Protein AF-A0A7D5UKM8-F1 (afdb_monomer_lite)

Sequence (183 aa):
MNTYLIKTPAVTFTVTACDSDFACWEANEEAQLIRLYNPGQKAELILCIDDERQQSLGEIDLAGYTIPATWAAIRLLKSDLFAEAKQMARTDWDLPVIRSRGAVLVVTDGSGAPLITSGDCYALPISLTDFRNTTASIKARYPDAHQIFICLGCDSAASVTAMNDGDYQPWTGEAEALIYQYN

Structure (mmCIF, N/CA/C/O backbone):
data_AF-A0A7D5UKM8-F1
#
_entry.id   AF-A0A7D5UKM8-F1
#
loop_
_atom_site.group_PDB
_atom_site.id
_atom_site.type_symbol
_atom_site.label_atom_id
_atom_site.label_alt_id
_atom_site.label_comp_id
_atom_site.label_asym_id
_atom_site.label_entity_id
_atom_site.label_seq_id
_atom_site.pdbx_PDB_ins_code
_atom_site.Cartn_x
_atom_site.Cartn_y
_atom_site.Cartn_z
_atom_site.occupancy
_atom_site.B_iso_or_equiv
_atom_site.auth_seq_id
_atom_site.auth_comp_id
_atom_site.auth_asym_id
_atom_site.auth_atom_id
_atom_site.pdbx_PDB_model_num
ATOM 1 N N . MET A 1 1 ? -0.680 6.684 33.414 1.00 75.44 1 MET A N 1
ATOM 2 C CA . MET A 1 1 ? -0.444 5.783 32.272 1.00 75.44 1 MET A CA 1
ATOM 3 C C . MET A 1 1 ? -0.885 4.408 32.714 1.00 75.44 1 MET A C 1
ATOM 5 O O . MET A 1 1 ? -0.516 4.006 33.810 1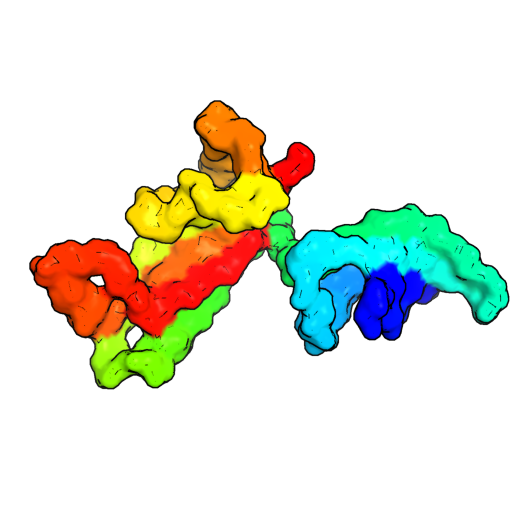.00 75.44 1 MET A O 1
ATOM 9 N N . ASN A 1 2 ? -1.727 3.771 31.914 1.00 86.44 2 ASN A N 1
ATOM 10 C CA . ASN A 1 2 ? -2.294 2.457 32.170 1.00 86.44 2 ASN A CA 1
ATOM 11 C C . ASN A 1 2 ? -1.486 1.408 31.406 1.00 86.44 2 ASN A C 1
ATOM 13 O O . ASN A 1 2 ? -0.957 1.699 30.330 1.00 86.44 2 ASN A O 1
ATOM 17 N N . THR A 1 3 ? -1.427 0.196 31.945 1.00 91.69 3 THR A N 1
ATOM 18 C CA . THR A 1 3 ? -0.807 -0.945 31.271 1.00 91.69 3 THR A CA 1
ATOM 19 C C . THR A 1 3 ? -1.890 -1.761 30.587 1.00 91.69 3 THR A C 1
ATOM 21 O O . THR A 1 3 ? -2.888 -2.127 31.211 1.00 91.69 3 THR A O 1
ATOM 24 N N . TYR A 1 4 ? -1.677 -2.063 29.314 1.00 87.31 4 TYR A N 1
ATOM 25 C CA . TYR A 1 4 ? -2.558 -2.898 28.515 1.00 87.31 4 TYR A CA 1
ATOM 26 C C . TYR A 1 4 ? -1.813 -4.158 28.099 1.00 87.31 4 TYR A C 1
ATOM 28 O O . TYR A 1 4 ? -0.664 -4.102 27.661 1.00 87.31 4 TYR A O 1
ATOM 36 N N . LEU A 1 5 ? -2.470 -5.299 28.246 1.00 90.19 5 LEU A N 1
ATOM 37 C CA . LEU A 1 5 ? -2.013 -6.588 27.763 1.00 90.19 5 LEU A CA 1
ATOM 38 C C . LEU A 1 5 ? -2.641 -6.835 26.391 1.00 90.19 5 LEU A C 1
ATOM 40 O O . LEU A 1 5 ? -3.864 -6.804 26.246 1.00 90.19 5 LEU A O 1
ATOM 44 N N . ILE A 1 6 ? -1.793 -7.080 25.399 1.00 86.75 6 ILE A N 1
ATOM 45 C CA . ILE A 1 6 ? -2.181 -7.416 24.033 1.00 86.75 6 ILE A CA 1
ATOM 46 C C . ILE A 1 6 ? -1.986 -8.909 23.862 1.00 86.75 6 ILE A C 1
ATOM 48 O O . ILE A 1 6 ? -0.861 -9.422 23.915 1.00 86.75 6 ILE A O 1
ATOM 52 N N . LYS A 1 7 ? -3.094 -9.624 23.688 1.00 85.19 7 LYS A N 1
ATOM 53 C CA . LYS A 1 7 ? -3.076 -11.077 23.576 1.00 85.19 7 LYS A CA 1
ATOM 54 C C . LYS A 1 7 ? -3.436 -11.501 22.167 1.00 85.19 7 LYS A C 1
ATOM 56 O O . LYS A 1 7 ? -4.529 -11.236 21.682 1.00 85.19 7 LYS A O 1
ATOM 61 N N . THR A 1 8 ? -2.524 -12.223 21.536 1.00 76.12 8 THR A N 1
ATOM 62 C CA . THR A 1 8 ? -2.750 -12.868 20.245 1.00 76.12 8 THR A CA 1
ATOM 63 C C . THR A 1 8 ? -2.668 -14.393 20.398 1.00 76.12 8 THR A C 1
ATOM 65 O O . THR A 1 8 ? -2.169 -14.872 21.421 1.00 76.12 8 THR A O 1
ATOM 68 N N . PRO A 1 9 ? -3.093 -15.191 19.399 1.00 73.56 9 PRO A N 1
ATOM 69 C CA . PRO A 1 9 ? -2.899 -16.643 19.428 1.00 73.56 9 PRO A CA 1
ATOM 70 C C . PRO A 1 9 ? -1.437 -17.100 19.564 1.00 73.56 9 PRO A C 1
ATOM 72 O O . PRO A 1 9 ? -1.189 -18.175 20.104 1.00 73.56 9 PRO A O 1
ATOM 75 N N . ALA A 1 10 ? -0.477 -16.312 19.068 1.00 69.31 10 ALA A N 1
ATOM 76 C CA . ALA A 1 10 ? 0.933 -16.699 19.003 1.00 69.31 10 ALA A CA 1
ATOM 77 C C . ALA A 1 10 ? 1.777 -16.120 20.147 1.00 69.31 10 ALA A C 1
ATOM 79 O O . ALA A 1 10 ? 2.691 -16.780 20.635 1.00 69.31 10 ALA A O 1
ATOM 80 N N . VAL A 1 11 ? 1.490 -14.887 20.567 1.00 79.25 11 VAL A N 1
ATOM 81 C CA . VAL A 1 11 ? 2.287 -14.142 21.551 1.00 79.25 11 VAL A CA 1
ATOM 82 C C . VAL A 1 11 ? 1.396 -13.230 22.384 1.00 79.25 11 VAL A C 1
ATOM 84 O O . VAL A 1 11 ? 0.346 -12.761 21.941 1.00 79.25 11 VAL A O 1
ATOM 87 N N . THR A 1 12 ? 1.841 -12.978 23.609 1.00 85.88 12 THR A N 1
ATOM 88 C CA . THR A 1 12 ? 1.286 -11.970 24.509 1.00 85.88 12 THR A CA 1
ATOM 89 C C . THR A 1 12 ? 2.371 -10.949 24.834 1.00 85.88 12 THR A C 1
ATOM 91 O O . THR A 1 12 ? 3.490 -11.342 25.162 1.00 85.88 12 THR A O 1
ATOM 94 N N . PHE A 1 13 ? 2.048 -9.661 24.754 1.00 86.81 13 PHE A N 1
ATOM 95 C CA . PHE A 1 13 ? 2.955 -8.567 25.113 1.00 86.81 13 PHE A CA 1
ATOM 96 C C . PHE A 1 13 ? 2.185 -7.424 25.787 1.00 86.81 13 PHE A C 1
ATOM 98 O O . PHE A 1 13 ? 0.956 -7.434 25.823 1.00 86.81 13 PHE A O 1
ATOM 105 N N . THR A 1 14 ? 2.897 -6.462 26.371 1.00 90.56 14 THR A N 1
ATOM 106 C CA . THR A 1 14 ? 2.293 -5.346 27.115 1.00 90.56 14 THR A CA 1
ATOM 107 C C . THR A 1 14 ? 2.696 -4.007 26.531 1.00 90.56 14 THR A C 1
ATOM 109 O O . THR A 1 14 ? 3.867 -3.814 26.217 1.00 90.56 14 THR A O 1
ATOM 112 N N . VAL A 1 15 ? 1.760 -3.063 26.498 1.00 86.50 15 VAL A N 1
ATOM 113 C CA . VAL A 1 15 ? 2.002 -1.665 26.119 1.00 86.50 15 VAL A CA 1
ATOM 114 C C . VAL A 1 15 ? 1.516 -0.724 27.216 1.00 86.50 15 VAL A C 1
ATOM 116 O O . VAL A 1 15 ? 0.607 -1.054 27.980 1.00 86.50 15 VAL A O 1
ATOM 119 N N . THR A 1 16 ? 2.132 0.451 27.324 1.00 88.81 16 THR A N 1
ATOM 120 C CA . THR A 1 16 ? 1.765 1.459 28.328 1.00 88.81 16 THR A CA 1
ATOM 121 C C . THR A 1 16 ? 1.209 2.697 27.632 1.00 88.81 16 THR A C 1
ATOM 123 O O . THR A 1 16 ? 1.912 3.317 26.846 1.00 88.81 16 THR A O 1
ATOM 126 N N . ALA A 1 17 ? -0.028 3.090 27.941 1.00 78.31 17 ALA A N 1
ATOM 127 C CA . ALA A 1 17 ? -0.737 4.158 27.229 1.00 78.31 17 ALA A CA 1
ATOM 128 C C . ALA A 1 17 ? -1.645 4.988 28.153 1.00 78.31 17 ALA A C 1
ATOM 130 O O . ALA A 1 17 ? -1.966 4.587 29.274 1.00 78.31 17 ALA A O 1
ATOM 131 N N . CYS A 1 18 ? -2.049 6.187 27.726 1.00 76.56 18 CYS A N 1
ATOM 132 C CA . CYS A 1 18 ? -2.959 7.039 28.504 1.00 76.56 18 CYS A CA 1
ATOM 133 C C . CYS A 1 18 ? -4.420 6.570 28.464 1.00 76.56 18 CYS A C 1
ATOM 135 O O . CYS A 1 18 ? -5.133 6.742 29.451 1.00 76.56 18 CYS A O 1
ATOM 137 N N . ASP A 1 19 ? -4.832 5.936 27.371 1.00 71.44 19 ASP A N 1
ATOM 138 C CA . ASP A 1 19 ? -6.179 5.425 27.116 1.00 71.44 19 ASP A CA 1
ATOM 139 C C . ASP A 1 19 ? -6.113 4.225 26.153 1.00 71.44 19 ASP A C 1
ATOM 141 O O . ASP A 1 19 ? -5.025 3.804 25.750 1.00 71.44 19 ASP A O 1
ATOM 145 N N . SER A 1 20 ? -7.269 3.629 25.853 1.00 64.56 20 SER A N 1
ATOM 146 C CA . SER A 1 20 ? -7.374 2.443 25.000 1.00 64.56 20 SER A CA 1
ATOM 147 C C . SER A 1 20 ? -7.028 2.720 23.540 1.00 64.56 20 SER A C 1
ATOM 149 O O . SER A 1 20 ? -6.470 1.846 22.886 1.00 64.56 20 SER A O 1
ATOM 151 N N . ASP A 1 21 ? -7.312 3.920 23.034 1.00 64.44 21 ASP A N 1
ATOM 152 C CA . ASP A 1 21 ? -7.058 4.267 21.632 1.00 64.44 21 ASP A CA 1
ATOM 153 C C . ASP A 1 21 ? -5.551 4.385 21.389 1.00 64.44 21 ASP A C 1
ATOM 155 O O . ASP A 1 21 ? -5.014 3.833 20.426 1.00 64.44 21 ASP A O 1
ATOM 159 N N . PHE A 1 22 ? -4.845 5.026 22.321 1.00 65.69 22 PHE A N 1
ATOM 160 C CA . PHE A 1 22 ? -3.388 5.086 22.313 1.00 65.69 22 PHE A CA 1
ATOM 161 C C . PHE A 1 22 ? -2.756 3.711 22.557 1.00 65.69 22 PHE A C 1
ATOM 163 O O . PHE A 1 22 ? -1.724 3.401 21.971 1.00 65.69 22 PHE A O 1
ATOM 170 N N . ALA A 1 23 ? -3.388 2.851 23.362 1.00 67.94 23 ALA A N 1
ATOM 171 C CA . ALA A 1 23 ? -2.925 1.479 23.560 1.00 67.94 23 ALA A CA 1
ATOM 172 C C . ALA A 1 23 ? -2.981 0.656 22.267 1.00 67.94 23 ALA A C 1
ATOM 174 O O . ALA A 1 23 ? -2.041 -0.077 21.980 1.00 67.94 23 ALA A O 1
ATOM 175 N N . CYS A 1 24 ? -4.041 0.799 21.465 1.00 68.06 24 CYS A N 1
ATOM 176 C CA . CYS A 1 24 ? -4.133 0.168 20.146 1.00 68.06 24 CYS A CA 1
ATOM 177 C C . CYS A 1 24 ? -3.021 0.644 19.207 1.00 68.06 24 CYS A C 1
ATOM 179 O O . CYS A 1 24 ? -2.470 -0.149 18.446 1.00 68.06 24 CYS A O 1
ATOM 181 N N . TRP A 1 25 ? -2.691 1.937 19.255 1.00 68.62 25 TRP A N 1
ATOM 182 C CA . TRP A 1 25 ? -1.617 2.504 18.446 1.00 68.62 25 TRP A CA 1
ATOM 183 C C . TRP A 1 25 ? -0.244 1.930 18.831 1.00 68.62 25 TRP A C 1
ATOM 185 O O . TRP A 1 25 ? 0.436 1.371 17.975 1.00 68.62 25 TRP A O 1
ATOM 195 N N . GLU A 1 26 ? 0.112 1.962 20.119 1.00 73.06 26 GLU A N 1
ATOM 196 C CA . GLU A 1 26 ? 1.360 1.370 20.637 1.00 73.06 26 GLU A CA 1
ATOM 197 C C . GLU A 1 26 ? 1.427 -0.143 20.371 1.00 73.06 26 GLU A C 1
ATOM 199 O O . GLU A 1 26 ? 2.481 -0.684 20.045 1.00 73.06 26 GLU A O 1
ATOM 204 N N . ALA A 1 27 ? 0.291 -0.842 20.471 1.00 75.88 27 ALA A N 1
ATOM 205 C CA . ALA A 1 27 ? 0.208 -2.272 20.189 1.00 75.88 27 ALA A CA 1
ATOM 206 C C . ALA A 1 27 ? 0.534 -2.603 18.731 1.00 75.88 27 ALA A C 1
ATOM 208 O O . ALA A 1 27 ? 1.174 -3.620 18.469 1.00 75.88 27 ALA A O 1
ATOM 209 N N . ASN A 1 28 ? 0.114 -1.749 17.797 1.00 67.31 28 ASN A N 1
ATOM 210 C CA . ASN A 1 28 ? 0.442 -1.899 16.385 1.00 67.31 28 ASN A CA 1
ATOM 211 C C . ASN A 1 28 ? 1.935 -1.669 16.127 1.00 67.31 28 ASN A C 1
ATOM 213 O O . ASN A 1 28 ? 2.551 -2.493 15.456 1.00 67.31 28 ASN A O 1
ATOM 217 N N . GLU A 1 29 ? 2.529 -0.613 16.687 1.00 67.62 29 GLU A N 1
ATOM 218 C CA . GLU A 1 29 ? 3.969 -0.333 16.552 1.00 67.62 29 GLU A CA 1
ATOM 219 C C . GLU A 1 29 ? 4.827 -1.469 17.148 1.00 67.62 29 GLU A C 1
ATOM 221 O O . GLU A 1 29 ? 5.752 -1.967 16.505 1.00 67.62 29 GLU A O 1
ATOM 226 N N . GLU A 1 30 ? 4.486 -1.965 18.341 1.00 71.94 30 GLU A N 1
ATOM 227 C CA . GLU A 1 30 ? 5.223 -3.063 18.981 1.00 71.94 30 GLU A CA 1
ATOM 228 C C . GLU A 1 30 ? 5.052 -4.385 18.213 1.00 71.94 30 GLU A C 1
ATOM 230 O O . GLU A 1 30 ? 6.034 -5.096 17.988 1.00 71.94 30 GLU A O 1
ATOM 235 N N . ALA A 1 31 ? 3.837 -4.698 17.734 1.00 67.69 31 ALA A N 1
ATOM 236 C CA . ALA A 1 31 ? 3.574 -5.871 16.892 1.00 67.69 31 ALA A CA 1
ATOM 237 C C . ALA A 1 31 ? 4.410 -5.856 15.602 1.00 67.69 31 ALA A C 1
ATOM 239 O O . ALA A 1 31 ? 4.860 -6.919 15.149 1.00 67.69 31 ALA A O 1
ATOM 240 N N . GLN A 1 32 ? 4.674 -4.663 15.051 1.00 61.84 32 GLN A N 1
ATOM 241 C CA . GLN A 1 32 ? 5.546 -4.507 13.893 1.00 61.84 32 GLN A CA 1
ATOM 242 C C . GLN A 1 32 ? 7.001 -4.878 14.203 1.00 61.84 32 GLN A C 1
ATOM 244 O O . GLN A 1 32 ? 7.647 -5.577 13.411 1.00 61.84 32 GLN A O 1
ATOM 249 N N . LEU A 1 33 ? 7.511 -4.454 15.363 1.00 61.47 33 LEU A N 1
ATOM 250 C CA . LEU A 1 33 ? 8.887 -4.708 15.804 1.00 61.47 33 LEU A CA 1
ATOM 251 C C . LEU A 1 33 ? 9.151 -6.196 16.080 1.00 61.47 33 LEU A C 1
ATOM 253 O O . LEU A 1 33 ? 10.221 -6.708 15.743 1.00 61.47 33 LEU A O 1
ATOM 257 N N . ILE A 1 34 ? 8.168 -6.912 16.633 1.00 61.31 34 ILE A N 1
ATOM 258 C CA . ILE A 1 34 ? 8.286 -8.339 16.994 1.00 61.31 34 ILE A CA 1
ATOM 259 C C . ILE A 1 34 ? 7.865 -9.311 15.877 1.00 61.31 34 ILE A C 1
ATOM 261 O O . ILE A 1 34 ? 7.845 -10.523 16.091 1.00 61.31 34 ILE A O 1
ATOM 265 N N . ARG A 1 35 ? 7.590 -8.801 14.665 1.00 55.47 35 ARG A N 1
ATOM 266 C CA . ARG A 1 35 ? 7.239 -9.574 13.454 1.00 55.47 35 ARG A CA 1
ATOM 267 C C . ARG A 1 35 ? 6.062 -10.544 13.623 1.00 55.47 35 ARG A C 1
ATOM 269 O O . ARG A 1 35 ? 6.039 -11.605 12.997 1.00 55.47 35 ARG A O 1
ATOM 276 N N . LEU A 1 36 ? 5.067 -10.195 14.434 1.00 53.34 36 LEU A N 1
ATOM 277 C CA . LEU A 1 36 ? 3.846 -10.994 14.592 1.00 53.34 36 LEU A CA 1
ATOM 278 C C . LEU A 1 36 ? 2.824 -10.652 13.509 1.00 53.34 36 LEU A C 1
ATOM 280 O O . LEU A 1 36 ? 1.752 -10.131 13.797 1.00 53.34 36 LEU A O 1
ATOM 284 N N . TYR A 1 37 ? 3.163 -10.934 12.254 1.00 54.34 37 TYR A N 1
ATOM 285 C CA . TYR A 1 37 ? 2.291 -10.623 11.127 1.00 54.34 37 TYR A CA 1
ATOM 286 C C . TYR A 1 37 ? 1.577 -11.873 10.621 1.00 54.34 37 TYR A C 1
ATOM 288 O O . TYR A 1 37 ? 2.180 -12.713 9.957 1.00 54.34 37 TYR A O 1
ATOM 296 N N . ASN A 1 38 ? 0.272 -11.948 10.875 1.00 52.09 38 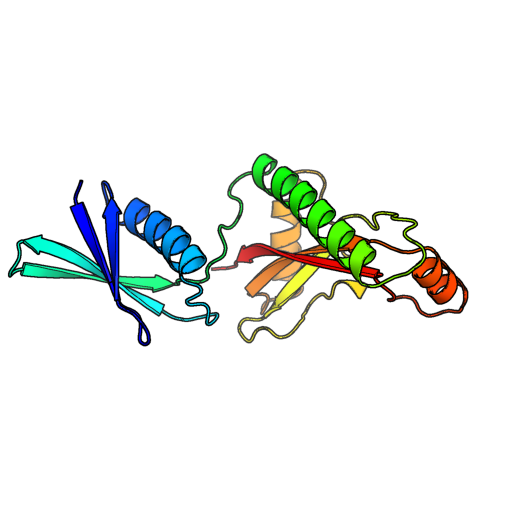ASN A N 1
ATOM 297 C CA . ASN A 1 38 ? -0.669 -12.597 9.969 1.00 52.09 38 ASN A CA 1
ATOM 298 C C . ASN A 1 38 ? -1.791 -11.589 9.675 1.00 52.09 38 ASN A C 1
ATOM 300 O O . ASN A 1 38 ? -2.476 -11.173 10.611 1.00 52.09 38 ASN A O 1
ATOM 304 N N . PRO A 1 39 ? -1.991 -11.175 8.412 1.00 48.09 39 PRO A N 1
ATOM 305 C CA . PRO A 1 39 ? -3.107 -10.311 8.035 1.00 48.09 39 PRO A CA 1
ATOM 306 C C . PRO A 1 39 ? -4.447 -10.863 8.552 1.00 48.09 39 PRO A C 1
ATOM 308 O O . PRO A 1 39 ? -4.736 -12.049 8.382 1.00 48.09 39 PRO A O 1
ATOM 311 N N . GLY A 1 40 ? -5.248 -10.019 9.214 1.00 51.06 40 GLY A N 1
ATOM 312 C CA . GLY A 1 40 ? -6.529 -10.401 9.827 1.00 51.06 40 GLY A CA 1
ATOM 313 C C . GLY A 1 40 ? -6.425 -11.054 11.214 1.00 51.06 40 GLY A C 1
ATOM 314 O O . GLY A 1 40 ? -7.430 -11.539 11.746 1.00 51.06 40 GLY A O 1
ATOM 315 N N . GLN A 1 41 ? -5.233 -11.093 11.819 1.00 63.19 41 GLN A N 1
ATOM 316 C CA . GLN A 1 41 ? -5.051 -11.585 13.181 1.00 63.19 41 GLN A CA 1
ATOM 317 C C . GLN A 1 41 ? -5.604 -10.580 14.194 1.00 63.19 41 GLN A C 1
ATOM 319 O O . GLN A 1 41 ? -5.020 -9.533 14.471 1.00 63.19 41 GLN A O 1
ATOM 324 N N . LYS A 1 42 ? -6.726 -10.956 14.803 1.00 69.25 42 LYS A N 1
ATOM 325 C CA . LYS A 1 42 ? -7.300 -10.221 15.923 1.00 69.25 42 LYS A CA 1
ATOM 326 C C . LYS A 1 42 ? -6.477 -10.431 17.190 1.00 69.25 42 LYS A C 1
ATOM 328 O O . LYS A 1 42 ? -6.057 -11.553 17.494 1.00 69.25 42 LYS A O 1
ATOM 333 N N . ALA A 1 43 ? -6.294 -9.359 17.944 1.00 73.44 43 ALA A N 1
ATOM 334 C CA . ALA A 1 43 ? -5.772 -9.388 19.297 1.00 73.44 43 ALA A CA 1
ATOM 335 C C . ALA A 1 43 ? -6.843 -8.956 20.290 1.00 73.44 43 ALA A C 1
ATOM 337 O O . ALA A 1 43 ? -7.689 -8.125 19.988 1.00 73.44 43 ALA A O 1
ATOM 338 N N . GLU A 1 44 ? -6.793 -9.507 21.491 1.00 84.00 44 GLU A N 1
ATOM 339 C CA . GLU A 1 44 ? -7.606 -9.034 22.601 1.00 84.00 44 GLU A CA 1
ATOM 340 C C . GLU A 1 44 ? -6.850 -7.918 23.330 1.00 84.00 44 GLU A C 1
ATOM 342 O O . GLU A 1 44 ? -5.697 -8.105 23.734 1.00 84.00 44 GLU A O 1
ATOM 347 N N . LEU A 1 45 ? -7.501 -6.763 23.489 1.00 82.00 45 LEU A N 1
ATOM 348 C CA . LEU A 1 45 ? -7.012 -5.649 24.294 1.00 82.00 45 LEU A CA 1
ATOM 349 C C . LEU A 1 45 ? -7.546 -5.792 25.718 1.00 82.00 45 LEU A C 1
ATOM 351 O O . LEU A 1 45 ? -8.755 -5.745 25.949 1.00 82.00 45 LEU A O 1
ATOM 355 N N . ILE A 1 46 ? -6.644 -5.926 26.685 1.00 87.25 46 ILE A N 1
ATOM 356 C CA . ILE A 1 46 ? -6.994 -6.125 28.092 1.00 87.25 46 ILE A CA 1
ATOM 357 C C . ILE A 1 46 ? -6.345 -5.019 28.923 1.00 87.25 46 ILE A C 1
ATOM 359 O O . ILE A 1 46 ? -5.133 -4.839 28.888 1.00 87.25 46 ILE A O 1
ATOM 363 N N . LEU A 1 47 ? -7.134 -4.281 29.700 1.00 85.62 47 LEU A N 1
ATOM 364 C CA . LEU A 1 47 ? -6.630 -3.320 30.680 1.00 85.62 47 LEU A CA 1
ATOM 365 C C . LEU A 1 47 ? -6.213 -4.048 31.963 1.00 85.62 47 LEU A C 1
ATOM 367 O O . LEU A 1 47 ? -7.033 -4.729 32.585 1.00 85.62 47 LEU A O 1
ATOM 371 N N . CYS A 1 48 ? -4.966 -3.858 32.391 1.00 87.31 48 CYS A N 1
ATOM 372 C CA . CYS A 1 48 ? -4.481 -4.324 33.688 1.00 87.31 48 CYS A CA 1
ATOM 373 C C . CYS A 1 48 ? -4.765 -3.248 34.745 1.00 87.31 48 CYS A C 1
ATOM 375 O O . CYS A 1 48 ? -4.123 -2.197 34.751 1.00 87.31 48 CYS A O 1
ATOM 377 N N . ILE A 1 49 ? -5.749 -3.494 35.612 1.00 82.75 49 ILE A N 1
ATOM 378 C CA . ILE A 1 49 ? -6.161 -2.557 36.671 1.00 82.75 49 ILE A CA 1
ATOM 379 C C . ILE A 1 49 ? -5.230 -2.696 37.885 1.00 82.75 49 ILE A C 1
ATOM 381 O O . ILE A 1 49 ? -4.821 -1.693 38.466 1.00 82.75 49 ILE A O 1
ATOM 385 N N . ASP A 1 50 ? -4.885 -3.933 38.241 1.00 82.12 50 ASP A N 1
ATOM 386 C CA . ASP A 1 50 ? -3.865 -4.308 39.225 1.00 82.12 50 ASP A CA 1
ATOM 387 C C . ASP A 1 50 ? -3.339 -5.728 38.907 1.00 82.12 50 ASP A C 1
ATOM 389 O O . ASP A 1 50 ? -3.742 -6.324 37.904 1.00 82.12 50 ASP A O 1
ATOM 393 N N . ASP A 1 51 ? -2.433 -6.266 39.732 1.00 74.31 51 ASP A N 1
ATOM 394 C CA . ASP A 1 51 ? -1.796 -7.577 39.505 1.00 74.31 51 ASP A CA 1
ATOM 395 C C . ASP A 1 51 ? -2.795 -8.754 39.458 1.00 74.31 51 ASP A C 1
ATOM 397 O O . ASP A 1 51 ? -2.480 -9.810 38.907 1.00 74.31 51 ASP A O 1
ATOM 401 N N . GLU A 1 52 ? -4.007 -8.586 40.000 1.00 75.62 52 GLU A N 1
ATOM 402 C CA . GLU A 1 52 ? -5.033 -9.634 40.085 1.00 75.62 52 GLU A CA 1
ATOM 403 C C . GLU A 1 52 ? -6.285 -9.325 39.245 1.00 75.62 52 GLU A C 1
ATOM 405 O O . GLU A 1 52 ? -7.096 -10.219 38.985 1.00 75.62 52 GLU A O 1
ATOM 410 N N . ARG A 1 53 ? -6.465 -8.075 38.798 1.00 81.06 53 ARG A N 1
ATOM 411 C CA . ARG A 1 53 ? -7.660 -7.612 38.081 1.00 81.06 53 ARG A CA 1
ATOM 412 C C . ARG A 1 53 ? -7.335 -7.141 36.676 1.00 81.06 53 ARG A C 1
ATOM 414 O O . ARG A 1 53 ? -6.687 -6.118 36.456 1.00 81.06 53 ARG A O 1
ATOM 421 N N . GLN A 1 54 ? -7.912 -7.858 35.721 1.00 89.88 54 GLN A N 1
ATOM 422 C CA . GLN A 1 54 ? -7.852 -7.555 34.300 1.00 89.88 54 GLN A CA 1
ATOM 423 C C . GLN A 1 54 ? -9.261 -7.340 33.749 1.00 89.88 54 GLN A C 1
ATOM 425 O O . GLN A 1 54 ? -10.200 -8.041 34.132 1.00 89.88 54 GLN A O 1
ATOM 430 N N . GLN A 1 55 ? -9.406 -6.379 32.842 1.00 86.94 55 GLN A N 1
ATOM 431 C CA . GLN A 1 55 ? -10.659 -6.106 32.147 1.00 86.94 55 GLN A CA 1
ATOM 432 C C . GLN A 1 55 ? -10.441 -6.194 30.638 1.00 86.94 55 GLN A C 1
ATOM 434 O O . GLN A 1 55 ? -9.694 -5.398 30.075 1.00 86.94 55 GLN A O 1
ATOM 439 N N . SER A 1 56 ? -11.124 -7.133 29.980 1.00 87.31 56 SER A N 1
ATOM 440 C CA . SER A 1 56 ? -11.165 -7.181 28.515 1.00 87.31 56 SER A CA 1
ATOM 441 C C . SER A 1 56 ? -11.925 -5.963 27.985 1.00 87.31 56 SER A C 1
ATOM 443 O O . SER A 1 56 ? -13.029 -5.660 28.448 1.00 87.31 56 SER A O 1
ATOM 445 N N . LEU A 1 57 ? -11.302 -5.237 27.060 1.00 77.81 57 LEU A N 1
ATOM 446 C CA . LEU A 1 57 ? -11.857 -4.044 26.421 1.00 77.81 57 LEU A CA 1
ATOM 447 C C . LEU A 1 57 ? -12.378 -4.325 25.008 1.00 77.81 57 LEU A C 1
ATOM 449 O O . LEU A 1 57 ? -13.140 -3.519 24.478 1.00 77.81 57 LEU A O 1
ATOM 453 N N . GLY A 1 58 ? -12.014 -5.465 24.418 1.00 74.88 58 GLY A N 1
ATOM 454 C CA . GLY A 1 58 ? -12.497 -5.903 23.112 1.00 74.88 58 GLY A CA 1
ATOM 455 C C . GLY A 1 58 ? -11.396 -6.453 22.212 1.00 74.88 58 GLY A C 1
ATOM 456 O O . GLY A 1 58 ? -10.242 -6.595 22.615 1.00 74.88 58 GLY A O 1
ATOM 457 N N . GLU A 1 59 ? -11.780 -6.773 20.979 1.00 76.44 59 GLU A N 1
ATOM 458 C CA . GLU A 1 59 ? -10.856 -7.208 19.933 1.00 76.44 59 GLU A CA 1
ATOM 459 C C . GLU A 1 59 ? -10.339 -6.003 19.140 1.00 76.44 59 GLU A C 1
ATOM 461 O O . GLU A 1 59 ? -11.105 -5.105 18.787 1.00 76.44 59 GLU A O 1
ATOM 466 N N . ILE A 1 60 ? -9.050 -6.020 18.825 1.00 64.38 60 ILE A N 1
ATOM 467 C CA . ILE A 1 60 ? -8.369 -5.053 17.967 1.00 64.38 60 ILE A CA 1
ATOM 468 C C . ILE A 1 60 ? -7.730 -5.802 16.798 1.00 64.38 60 ILE A C 1
ATOM 470 O O . ILE A 1 60 ? -7.248 -6.924 16.957 1.00 64.38 60 ILE A O 1
ATOM 474 N N . ASP A 1 61 ? -7.748 -5.205 15.613 1.00 65.19 61 ASP A N 1
ATOM 475 C CA . ASP A 1 61 ? -7.039 -5.751 14.457 1.00 65.19 61 ASP A CA 1
ATOM 476 C C . ASP A 1 61 ? -5.584 -5.276 14.504 1.00 65.19 61 ASP A C 1
ATOM 478 O O . ASP A 1 61 ? -5.326 -4.070 14.473 1.00 65.19 61 ASP A O 1
ATOM 482 N N . LEU A 1 62 ? -4.641 -6.216 14.593 1.00 60.78 62 LEU A N 1
ATOM 483 C CA . LEU A 1 62 ? -3.208 -5.928 14.516 1.00 60.78 62 LEU A CA 1
ATOM 484 C C . LEU A 1 62 ? -2.734 -5.977 13.062 1.00 60.78 62 LEU A C 1
ATOM 486 O O . LEU A 1 62 ? -1.744 -6.633 12.739 1.00 60.78 62 LEU A O 1
ATOM 490 N N . ALA A 1 63 ? -3.441 -5.287 12.165 1.00 54.31 63 ALA A N 1
ATOM 491 C CA . ALA A 1 63 ? -3.161 -5.320 10.731 1.00 54.31 63 ALA A CA 1
ATOM 492 C C . ALA A 1 63 ? -1.750 -4.814 10.375 1.00 54.31 63 ALA A C 1
ATOM 494 O O . ALA A 1 63 ? -1.319 -4.974 9.238 1.00 54.31 63 ALA A O 1
ATOM 495 N N . GLY A 1 64 ? -1.023 -4.195 11.316 1.00 47.94 64 GLY A N 1
ATOM 496 C CA . GLY A 1 64 ? 0.375 -3.811 11.129 1.00 47.94 64 GLY A CA 1
ATOM 497 C C . GLY A 1 64 ? 0.581 -2.682 10.119 1.00 47.94 64 GLY A C 1
ATOM 498 O O . GLY A 1 64 ? 1.718 -2.312 9.852 1.00 47.94 64 GLY A O 1
ATOM 499 N N . TYR A 1 65 ? -0.489 -2.093 9.585 1.00 48.72 65 TYR A N 1
ATOM 500 C CA . TYR A 1 65 ? -0.424 -0.940 8.699 1.00 48.72 65 TYR A CA 1
ATOM 501 C C . TYR A 1 65 ? -0.822 0.331 9.447 1.00 48.72 65 TYR A C 1
ATOM 503 O O . TYR A 1 65 ? -1.988 0.526 9.795 1.00 48.72 65 TYR A O 1
ATOM 511 N N . THR A 1 66 ? 0.129 1.247 9.629 1.00 52.31 66 THR A N 1
ATOM 512 C CA . THR A 1 66 ? -0.188 2.621 10.033 1.00 52.31 66 THR A CA 1
ATOM 513 C C . THR A 1 66 ? -0.761 3.348 8.821 1.00 52.31 66 THR A C 1
ATOM 515 O O . THR A 1 66 ? -0.028 3.936 8.026 1.00 52.31 66 THR A O 1
ATOM 518 N N . ILE A 1 67 ? -2.087 3.279 8.652 1.00 66.62 67 ILE A N 1
ATOM 519 C CA . ILE A 1 67 ? -2.781 3.955 7.551 1.00 66.62 67 ILE A CA 1
ATOM 520 C C . ILE A 1 67 ? -2.509 5.465 7.666 1.00 66.62 67 ILE A C 1
ATOM 522 O O . ILE A 1 67 ? -2.888 6.084 8.667 1.00 66.62 67 ILE A O 1
ATOM 526 N N . PRO A 1 68 ? -1.870 6.100 6.666 1.00 68.94 68 PRO A N 1
ATOM 527 C CA . PRO A 1 68 ? -1.527 7.511 6.745 1.00 68.94 68 PRO A CA 1
ATOM 528 C C . PRO A 1 68 ? -2.781 8.388 6.885 1.00 68.94 68 PRO A C 1
ATOM 530 O O . PRO A 1 68 ? -3.589 8.506 5.966 1.00 68.94 68 PRO A O 1
ATOM 533 N N . ALA A 1 69 ? -2.924 9.075 8.020 1.00 67.81 69 ALA A N 1
ATOM 534 C CA . ALA A 1 69 ? -4.098 9.913 8.293 1.00 67.81 69 ALA A CA 1
ATOM 535 C C . ALA A 1 69 ? -4.093 11.258 7.536 1.00 67.81 69 ALA A C 1
ATOM 537 O O . ALA A 1 69 ? -5.114 11.945 7.453 1.00 67.81 69 ALA A O 1
ATOM 538 N N . THR A 1 70 ? -2.940 11.670 6.993 1.00 72.44 70 THR A N 1
ATOM 539 C CA . THR A 1 70 ? -2.773 12.963 6.317 1.00 72.44 70 THR A CA 1
ATOM 540 C C . THR A 1 70 ? -2.129 12.813 4.946 1.00 72.44 70 THR A C 1
ATOM 542 O O . THR A 1 70 ? -1.342 11.904 4.692 1.00 72.44 70 THR A O 1
ATOM 545 N N . TRP A 1 71 ? -2.392 13.777 4.060 1.00 81.88 71 TRP A N 1
ATOM 546 C CA . TRP A 1 71 ? -1.743 13.820 2.748 1.00 81.88 71 TRP A CA 1
ATOM 547 C C . TRP A 1 71 ? -0.221 13.965 2.841 1.00 81.88 71 TRP A C 1
ATOM 549 O O . TRP A 1 71 ? 0.509 13.420 2.019 1.00 81.88 71 TRP A O 1
ATOM 559 N N . ALA A 1 72 ? 0.268 14.687 3.854 1.00 78.19 72 ALA A N 1
ATOM 560 C CA . ALA A 1 72 ? 1.698 14.807 4.113 1.00 78.19 72 ALA A CA 1
ATOM 561 C C . ALA A 1 72 ? 2.322 13.440 4.440 1.00 78.19 72 ALA A C 1
ATOM 563 O O . ALA A 1 72 ? 3.381 13.125 3.906 1.00 78.19 72 ALA A O 1
ATOM 564 N N . ALA A 1 73 ? 1.631 12.612 5.229 1.00 74.38 73 ALA A N 1
ATOM 565 C CA . ALA A 1 73 ? 2.069 11.256 5.542 1.00 74.38 73 ALA A CA 1
ATOM 566 C C . ALA A 1 73 ? 2.048 10.336 4.305 1.00 74.38 73 ALA A C 1
ATOM 568 O O . ALA A 1 73 ? 3.019 9.626 4.076 1.00 74.38 73 ALA A O 1
ATOM 569 N N . ILE A 1 74 ? 1.029 10.427 3.436 1.00 80.62 74 ILE A N 1
ATOM 570 C CA . ILE A 1 74 ? 1.016 9.697 2.148 1.00 80.62 74 ILE A CA 1
ATOM 571 C C . ILE A 1 74 ? 2.204 10.112 1.266 1.00 80.62 74 ILE A C 1
ATOM 573 O O . ILE A 1 74 ? 2.837 9.277 0.620 1.00 80.62 74 ILE A O 1
ATOM 577 N N . ARG A 1 75 ? 2.544 11.407 1.234 1.00 87.38 75 ARG A N 1
ATOM 578 C CA . ARG A 1 75 ? 3.696 11.907 0.466 1.00 87.38 75 ARG A CA 1
ATOM 579 C C . ARG A 1 75 ? 5.036 11.437 1.028 1.00 87.38 75 ARG A C 1
ATOM 581 O O . ARG A 1 75 ? 5.939 11.192 0.232 1.00 87.38 75 ARG A O 1
ATOM 588 N N . LEU A 1 76 ? 5.163 11.351 2.351 1.00 87.00 76 LEU A N 1
ATOM 589 C CA . LEU A 1 76 ? 6.353 10.812 3.008 1.00 87.00 76 LEU A CA 1
ATOM 590 C C . LEU A 1 76 ? 6.505 9.324 2.682 1.00 87.00 76 LEU A C 1
ATOM 592 O O . LEU A 1 76 ? 7.517 8.940 2.107 1.00 87.00 76 LEU A O 1
ATOM 596 N N . LEU A 1 77 ? 5.439 8.544 2.879 1.00 86.00 77 LEU A N 1
ATOM 597 C CA . LEU A 1 77 ? 5.393 7.120 2.549 1.00 86.00 77 LEU A CA 1
ATOM 598 C C . LEU A 1 77 ? 5.760 6.853 1.082 1.00 86.00 77 LEU A C 1
ATOM 600 O O . LEU A 1 77 ? 6.548 5.965 0.784 1.00 86.00 77 LEU A O 1
ATOM 604 N N . LYS A 1 78 ? 5.266 7.678 0.148 1.00 89.69 78 LYS A N 1
ATOM 605 C CA . LYS A 1 78 ? 5.661 7.609 -1.269 1.00 89.69 78 LYS A CA 1
ATOM 606 C C . LYS A 1 78 ? 7.178 7.763 -1.468 1.00 89.69 78 LYS A C 1
ATOM 608 O O . LYS A 1 78 ? 7.743 7.137 -2.361 1.00 89.69 78 LYS A O 1
ATOM 613 N N . SER A 1 79 ? 7.827 8.640 -0.703 1.00 87.50 79 SER A N 1
ATOM 614 C CA . SER A 1 79 ? 9.280 8.837 -0.774 1.00 87.50 79 SER A CA 1
ATOM 615 C C . SER A 1 79 ? 10.035 7.627 -0.225 1.00 87.50 79 SER A C 1
ATOM 617 O O . SER A 1 79 ? 11.022 7.210 -0.832 1.00 87.50 79 SER A O 1
ATOM 619 N N . ASP A 1 80 ? 9.558 7.061 0.881 1.00 87.50 80 ASP A N 1
ATOM 620 C CA . ASP A 1 80 ? 10.183 5.917 1.551 1.00 87.50 80 ASP A CA 1
ATOM 621 C C . ASP A 1 80 ? 10.092 4.656 0.686 1.00 87.50 80 ASP A C 1
ATOM 623 O O . ASP A 1 80 ? 11.111 4.035 0.386 1.00 87.50 80 ASP A O 1
ATOM 627 N N . LEU A 1 81 ? 8.907 4.369 0.145 1.00 88.00 81 LEU A N 1
ATOM 628 C CA . LEU A 1 81 ? 8.692 3.260 -0.787 1.00 88.00 81 LEU A CA 1
ATOM 629 C C . LEU A 1 81 ? 9.523 3.403 -2.066 1.00 88.00 81 LEU A C 1
ATOM 631 O O . LEU A 1 81 ? 10.026 2.420 -2.603 1.00 88.00 81 LEU A O 1
ATOM 635 N N . PHE A 1 82 ? 9.728 4.628 -2.562 1.00 87.81 82 PHE A N 1
ATOM 636 C CA . PHE A 1 82 ? 10.630 4.825 -3.695 1.00 87.81 82 PHE A CA 1
ATOM 637 C C . PHE A 1 82 ? 12.088 4.511 -3.333 1.00 87.81 82 PHE A C 1
ATOM 639 O O . PHE A 1 82 ? 12.815 3.958 -4.160 1.00 87.81 82 PHE A O 1
ATOM 646 N N . ALA A 1 83 ? 12.535 4.867 -2.126 1.00 86.38 83 ALA A N 1
ATOM 647 C CA . ALA A 1 83 ? 13.875 4.528 -1.657 1.00 86.38 83 ALA A CA 1
ATOM 648 C C . ALA A 1 83 ? 14.053 3.009 -1.505 1.00 86.38 83 ALA A C 1
ATOM 650 O O . ALA A 1 83 ? 15.105 2.488 -1.879 1.00 86.38 83 ALA A O 1
ATOM 651 N N . GLU A 1 84 ? 13.022 2.309 -1.035 1.00 86.81 84 GLU A N 1
ATOM 652 C CA . GLU A 1 84 ? 12.984 0.850 -0.918 1.00 86.81 84 GLU A CA 1
ATOM 653 C C . GLU A 1 84 ? 13.012 0.156 -2.283 1.00 86.81 84 GLU A C 1
ATOM 655 O O . GLU A 1 84 ? 13.939 -0.606 -2.558 1.00 86.81 84 GLU A O 1
ATOM 660 N N . ALA A 1 85 ? 12.093 0.504 -3.190 1.00 86.75 85 ALA A N 1
ATOM 661 C CA . ALA A 1 85 ? 12.068 -0.037 -4.550 1.00 86.75 85 ALA A CA 1
ATOM 662 C C . ALA A 1 85 ? 13.411 0.194 -5.263 1.00 86.75 85 ALA A C 1
ATOM 664 O O . ALA A 1 85 ? 13.957 -0.695 -5.916 1.00 86.75 85 ALA A O 1
ATOM 665 N N . LYS A 1 86 ? 14.006 1.379 -5.074 1.00 85.12 86 LYS A N 1
ATOM 666 C CA . LYS A 1 86 ? 15.339 1.716 -5.584 1.00 85.12 86 LYS A CA 1
ATOM 667 C C . LYS A 1 86 ? 16.437 0.827 -5.000 1.00 85.12 86 LYS A C 1
ATOM 669 O O . LYS A 1 86 ? 17.404 0.532 -5.703 1.00 85.12 86 LYS A O 1
ATOM 674 N N . GLN A 1 87 ? 16.342 0.461 -3.726 1.00 84.25 87 GLN A N 1
ATOM 675 C CA . GLN A 1 87 ? 17.304 -0.421 -3.077 1.00 84.25 87 GLN A CA 1
ATOM 676 C C . GLN A 1 87 ? 17.177 -1.857 -3.596 1.00 84.25 87 GLN A C 1
ATOM 678 O O . GLN A 1 87 ? 18.206 -2.449 -3.911 1.00 84.25 87 GLN A O 1
ATOM 683 N N . MET A 1 88 ? 15.955 -2.365 -3.775 1.00 82.69 88 MET A N 1
ATOM 684 C CA . MET A 1 88 ? 15.691 -3.676 -4.394 1.00 82.69 88 MET A CA 1
ATOM 685 C C . MET A 1 88 ? 16.227 -3.736 -5.829 1.00 82.69 88 MET A C 1
ATOM 687 O O . MET A 1 88 ? 16.979 -4.630 -6.203 1.00 82.69 88 MET A O 1
ATOM 691 N N . ALA A 1 89 ? 15.961 -2.699 -6.625 1.00 78.12 89 ALA A N 1
ATOM 692 C CA . ALA A 1 89 ? 16.478 -2.624 -7.987 1.00 78.12 89 ALA A CA 1
ATOM 693 C C . ALA A 1 89 ? 18.014 -2.625 -8.067 1.00 78.12 89 ALA A C 1
ATOM 695 O O . ALA A 1 89 ? 18.579 -3.042 -9.075 1.00 78.12 89 ALA A O 1
ATOM 696 N N . ARG A 1 90 ? 18.701 -2.137 -7.026 1.00 77.19 90 ARG A N 1
ATOM 697 C CA . ARG A 1 90 ? 20.170 -2.127 -6.950 1.00 77.19 90 ARG A CA 1
ATOM 698 C C . ARG A 1 90 ? 20.763 -3.469 -6.545 1.00 77.19 90 ARG A C 1
ATOM 700 O O . ARG A 1 90 ? 21.921 -3.704 -6.874 1.00 77.19 90 ARG A O 1
ATOM 707 N N . THR A 1 91 ? 20.036 -4.291 -5.794 1.00 74.25 91 THR A N 1
ATOM 708 C CA . THR A 1 91 ? 20.506 -5.631 -5.419 1.00 74.25 91 THR A CA 1
ATOM 709 C C . THR A 1 91 ? 20.333 -6.624 -6.554 1.00 74.25 91 THR A C 1
ATOM 711 O O . THR A 1 91 ? 21.174 -7.505 -6.709 1.00 74.25 91 THR A O 1
ATOM 714 N N . ASP A 1 92 ? 19.291 -6.450 -7.365 1.00 66.56 92 ASP A N 1
ATOM 715 C CA . ASP A 1 92 ? 18.826 -7.520 -8.246 1.00 66.56 92 ASP A CA 1
ATOM 716 C C . ASP A 1 92 ? 19.303 -7.364 -9.705 1.00 66.56 92 ASP A C 1
ATOM 718 O O . ASP A 1 92 ? 19.149 -8.294 -10.495 1.00 66.56 92 ASP A O 1
ATOM 722 N N . TRP A 1 93 ? 19.892 -6.215 -10.086 1.00 62.66 93 TRP A N 1
ATOM 723 C CA . TRP A 1 93 ? 20.237 -5.914 -11.486 1.00 62.66 93 TRP A CA 1
ATOM 724 C C . TRP A 1 93 ? 21.582 -5.194 -11.677 1.00 62.66 93 TRP A C 1
ATOM 726 O O . TRP A 1 93 ? 21.874 -4.184 -11.037 1.00 62.66 93 TRP A O 1
ATOM 736 N N . ASP A 1 94 ? 22.354 -5.652 -12.669 1.00 60.09 94 ASP A N 1
ATOM 737 C CA . ASP A 1 94 ? 23.715 -5.171 -12.971 1.00 60.09 94 ASP A CA 1
ATOM 738 C C . ASP A 1 94 ? 23.784 -3.727 -13.517 1.00 60.09 94 ASP A C 1
ATOM 740 O O . ASP A 1 94 ? 24.825 -3.071 -13.428 1.00 60.09 94 ASP A O 1
ATOM 744 N N . LEU A 1 95 ? 22.691 -3.206 -14.095 1.00 60.34 95 LEU A N 1
ATOM 745 C CA . LEU A 1 95 ? 22.626 -1.869 -14.709 1.00 60.34 95 LEU A CA 1
ATOM 746 C C . LEU A 1 95 ? 21.529 -0.996 -14.070 1.00 60.34 95 LEU A C 1
ATOM 748 O O . LEU A 1 95 ? 20.419 -0.894 -14.611 1.00 60.34 95 LEU A O 1
ATOM 752 N N . PRO A 1 96 ? 21.831 -0.297 -12.961 1.00 59.53 96 PRO A N 1
ATOM 753 C CA . PRO A 1 96 ? 20.870 0.528 -12.243 1.00 59.53 96 PRO A CA 1
ATOM 754 C C . PRO A 1 96 ? 20.703 1.895 -12.924 1.00 59.53 96 PRO A C 1
ATOM 756 O O . PRO A 1 96 ? 21.082 2.937 -12.388 1.00 59.53 96 PRO A O 1
ATOM 759 N N . VAL A 1 97 ? 20.107 1.933 -14.116 1.00 55.03 97 VAL A N 1
ATOM 760 C CA . VAL A 1 97 ? 19.280 3.106 -14.445 1.00 55.03 97 VAL A CA 1
ATOM 761 C C . VAL A 1 97 ? 18.086 3.024 -13.502 1.00 55.03 97 VAL A C 1
ATOM 763 O O . VAL A 1 97 ? 17.596 1.938 -13.268 1.00 55.03 97 VAL A O 1
ATOM 766 N N . ILE A 1 98 ? 17.678 4.109 -12.852 1.00 64.69 98 ILE A N 1
ATOM 767 C CA . ILE A 1 98 ? 16.561 4.047 -11.900 1.00 64.69 98 ILE A CA 1
ATOM 768 C C . ILE A 1 98 ? 15.605 5.158 -12.271 1.00 64.69 98 ILE A C 1
ATOM 770 O O . ILE A 1 98 ? 15.757 6.304 -11.838 1.00 64.69 98 ILE A O 1
ATOM 774 N N . ARG A 1 99 ? 14.639 4.819 -13.123 1.00 70.12 99 ARG A N 1
ATOM 775 C CA . ARG A 1 99 ? 13.534 5.712 -13.462 1.00 70.12 99 ARG A CA 1
ATOM 776 C C . ARG A 1 99 ? 12.332 5.335 -12.609 1.00 70.12 99 ARG A C 1
ATOM 778 O O . ARG A 1 99 ? 11.924 4.183 -12.586 1.00 70.12 99 ARG A O 1
ATOM 785 N N . SER A 1 100 ? 11.772 6.309 -11.896 1.00 75.81 100 SER A N 1
ATOM 786 C CA . SER A 1 100 ? 10.491 6.111 -11.214 1.00 75.81 100 SER A CA 1
ATOM 787 C C . SER A 1 100 ? 9.367 6.036 -12.247 1.00 75.81 100 SER A C 1
ATOM 789 O O . SER A 1 100 ? 9.301 6.900 -13.129 1.00 75.81 100 SER A O 1
ATOM 791 N N . ARG A 1 101 ? 8.453 5.071 -12.095 1.00 74.62 101 ARG A N 1
ATOM 792 C CA . ARG A 1 101 ? 7.176 5.041 -12.834 1.00 74.62 101 ARG A CA 1
ATOM 793 C C . ARG A 1 101 ? 6.075 5.882 -12.187 1.00 74.62 101 ARG A C 1
ATOM 795 O O . ARG A 1 101 ? 4.971 5.978 -12.712 1.00 74.62 101 ARG A O 1
ATOM 802 N N . GLY A 1 102 ? 6.382 6.543 -11.074 1.00 82.19 102 GLY A N 1
ATOM 803 C CA . GLY A 1 102 ? 5.377 7.166 -10.227 1.00 82.19 102 GLY A CA 1
ATOM 804 C C . GLY A 1 102 ? 4.726 6.158 -9.284 1.00 82.19 102 GLY A C 1
ATOM 805 O O . GLY A 1 102 ? 5.177 5.025 -9.154 1.00 82.19 102 GLY A O 1
ATOM 806 N N . ALA A 1 103 ? 3.699 6.623 -8.578 1.00 90.31 103 ALA A N 1
ATOM 807 C CA . ALA A 1 103 ? 2.938 5.813 -7.638 1.00 90.31 103 ALA A CA 1
ATOM 808 C C . ALA A 1 103 ? 1.571 5.493 -8.234 1.00 90.31 103 ALA A C 1
ATOM 810 O O . ALA A 1 103 ? 0.915 6.391 -8.774 1.00 90.31 103 ALA A O 1
ATOM 811 N N . VAL A 1 104 ? 1.149 4.245 -8.091 1.00 93.31 104 VAL A N 1
ATOM 812 C CA . VAL A 1 104 ? -0.153 3.743 -8.533 1.00 93.31 104 VAL A CA 1
ATOM 813 C C . VAL A 1 104 ? -0.921 3.184 -7.340 1.00 93.31 104 VAL A C 1
ATOM 815 O O . VAL A 1 104 ? -0.347 2.940 -6.279 1.00 93.31 104 VAL A O 1
ATOM 818 N N . LEU A 1 105 ? -2.229 3.035 -7.498 1.00 95.19 105 LEU A N 1
ATOM 819 C CA . LEU A 1 105 ? -3.115 2.419 -6.527 1.00 95.19 105 LEU A CA 1
ATOM 820 C C . LEU A 1 105 ? -3.356 0.962 -6.909 1.00 95.19 105 LEU A C 1
ATOM 822 O O . LEU A 1 105 ? -3.718 0.672 -8.048 1.00 95.19 105 LEU A O 1
ATOM 826 N N . VAL A 1 106 ? -3.211 0.081 -5.929 1.00 95.19 106 VAL A N 1
ATOM 827 C CA . VAL A 1 106 ? -3.602 -1.330 -5.999 1.00 95.19 106 VAL A CA 1
ATOM 828 C C . VAL A 1 106 ? -4.783 -1.514 -5.058 1.00 95.19 106 VAL A C 1
ATOM 830 O O . VAL A 1 106 ? -4.812 -0.925 -3.979 1.00 95.19 106 VAL A O 1
ATOM 833 N N . VAL A 1 107 ? -5.791 -2.275 -5.469 1.00 96.19 107 VAL A N 1
ATOM 834 C CA . VAL A 1 107 ? -7.023 -2.458 -4.692 1.00 96.19 107 VAL A CA 1
ATOM 835 C C . VAL A 1 107 ? -7.311 -3.939 -4.563 1.00 96.19 107 VAL A C 1
ATOM 837 O O . VAL A 1 107 ? -7.292 -4.643 -5.571 1.00 96.19 107 VAL A O 1
ATOM 840 N N . THR A 1 108 ? -7.630 -4.390 -3.354 1.00 93.25 108 THR A N 1
ATOM 841 C CA . THR A 1 108 ? -8.027 -5.774 -3.074 1.00 93.25 108 THR A CA 1
ATOM 842 C C . THR A 1 108 ? -9.417 -5.840 -2.450 1.00 93.25 108 THR A C 1
ATOM 844 O O . THR A 1 108 ? -9.916 -4.865 -1.872 1.00 93.25 108 THR A O 1
ATOM 847 N N . ASP A 1 109 ? -10.071 -6.989 -2.599 1.00 90.94 109 ASP A N 1
ATOM 848 C CA . ASP A 1 109 ? -11.307 -7.309 -1.888 1.00 90.94 109 ASP A CA 1
ATOM 849 C C . ASP A 1 109 ? -11.042 -7.812 -0.455 1.00 90.94 109 ASP A C 1
ATOM 851 O O . ASP A 1 109 ? -9.899 -7.908 -0.004 1.00 90.94 109 ASP A O 1
ATOM 855 N N . GLY A 1 110 ? -12.108 -8.141 0.283 1.00 83.50 110 GLY A N 1
ATOM 856 C CA . GLY A 1 110 ? -12.008 -8.635 1.665 1.00 83.50 110 GLY A CA 1
ATOM 857 C C . GLY A 1 110 ? -11.328 -10.002 1.823 1.00 83.50 110 GLY A C 1
ATOM 858 O O . GLY A 1 110 ? -11.019 -10.397 2.943 1.00 83.50 110 GLY A O 1
ATOM 859 N N . SER A 1 111 ? -11.088 -10.726 0.726 1.00 83.06 111 SER A N 1
ATOM 860 C CA . SER A 1 111 ? -10.313 -11.973 0.702 1.00 83.06 111 SER A CA 1
ATOM 861 C C . SER A 1 111 ? -8.841 -11.757 0.333 1.00 83.06 111 SER A C 1
ATOM 863 O O . SER A 1 111 ? -8.056 -12.703 0.373 1.00 83.06 111 SER A O 1
ATOM 865 N N . GLY A 1 112 ? -8.464 -10.524 -0.021 1.00 82.50 112 GLY A N 1
ATOM 866 C CA . GLY A 1 112 ? -7.143 -10.177 -0.538 1.00 82.50 112 GLY A CA 1
ATOM 867 C C . GLY A 1 112 ? -6.994 -10.385 -2.048 1.00 82.50 112 GLY A C 1
ATOM 868 O O . GLY A 1 112 ? -5.891 -10.229 -2.568 1.00 82.50 112 GLY A O 1
ATOM 869 N N . ALA A 1 113 ? -8.065 -10.716 -2.778 1.00 89.25 113 ALA A N 1
ATOM 870 C CA . ALA A 1 113 ? -7.989 -10.883 -4.226 1.00 89.25 113 ALA A CA 1
ATOM 871 C C . ALA A 1 113 ? -7.877 -9.515 -4.929 1.00 89.25 113 ALA A C 1
ATOM 873 O O . ALA A 1 113 ? -8.553 -8.561 -4.528 1.00 89.25 113 ALA A O 1
ATOM 874 N N . PRO A 1 114 ? -7.044 -9.387 -5.979 1.00 91.75 114 PRO A N 1
ATOM 875 C CA . PRO A 1 114 ? -6.821 -8.112 -6.650 1.00 91.75 114 PRO A CA 1
ATOM 876 C C . PRO A 1 114 ? -8.028 -7.689 -7.501 1.00 91.75 114 PRO A C 1
ATOM 878 O O . PRO A 1 114 ? -8.544 -8.459 -8.308 1.00 91.75 114 PRO A O 1
ATOM 881 N N . LEU A 1 115 ? -8.430 -6.426 -7.359 1.00 93.69 115 LEU A N 1
ATOM 882 C CA . LEU A 1 115 ? -9.470 -5.746 -8.145 1.00 93.69 115 LEU A CA 1
ATOM 883 C C . LEU A 1 115 ? -8.880 -4.682 -9.080 1.00 93.69 115 LEU A C 1
ATOM 885 O O . LEU A 1 115 ? -9.385 -4.464 -10.180 1.00 93.69 115 LEU A O 1
ATOM 889 N N . ILE A 1 116 ? -7.822 -4.007 -8.626 1.00 94.75 116 ILE A N 1
ATOM 890 C CA . ILE A 1 116 ? -6.970 -3.126 -9.431 1.00 94.75 116 ILE A CA 1
ATOM 891 C C . ILE A 1 116 ? -5.535 -3.537 -9.138 1.00 94.75 116 ILE A C 1
ATOM 893 O O . ILE A 1 116 ? -5.141 -3.590 -7.975 1.00 94.75 116 ILE A O 1
ATOM 897 N N . THR A 1 117 ? -4.766 -3.823 -10.178 1.00 91.44 117 THR A N 1
ATOM 898 C CA . THR A 1 117 ? -3.366 -4.241 -10.080 1.00 91.44 117 THR A CA 1
ATOM 899 C C . THR A 1 117 ? -2.424 -3.081 -10.374 1.00 91.44 117 THR A C 1
ATOM 901 O O . THR A 1 117 ? -2.806 -2.077 -10.979 1.00 91.44 117 THR A O 1
ATOM 904 N N . SER A 1 118 ? -1.157 -3.228 -9.992 1.00 86.25 118 SER A N 1
ATOM 905 C CA . SER A 1 118 ? -0.104 -2.263 -10.319 1.00 86.25 118 SER A CA 1
ATOM 906 C C . SER A 1 118 ? 0.017 -2.032 -11.833 1.00 86.25 118 SER A C 1
ATOM 908 O O . SER A 1 118 ? 0.265 -0.909 -12.282 1.00 86.25 118 SER A O 1
ATOM 910 N N . GLY A 1 119 ? -0.263 -3.071 -12.624 1.00 81.00 119 GLY A N 1
ATOM 911 C CA . GLY A 1 119 ? -0.245 -3.033 -14.079 1.00 81.00 119 GLY A CA 1
ATOM 912 C C . GLY A 1 119 ? -1.367 -2.230 -14.739 1.00 81.00 119 GLY A C 1
ATOM 913 O O . GLY A 1 119 ? -1.197 -1.799 -15.880 1.00 81.00 119 GLY A O 1
ATOM 914 N N . ASP A 1 120 ? -2.465 -1.958 -14.028 1.00 84.56 120 ASP A N 1
ATOM 915 C CA . ASP A 1 120 ? -3.542 -1.080 -14.507 1.00 84.56 120 ASP A CA 1
ATOM 916 C C . ASP A 1 120 ? -3.131 0.403 -14.507 1.00 84.56 120 ASP A C 1
ATOM 918 O O . ASP A 1 120 ? -3.851 1.256 -15.035 1.00 84.56 120 ASP A O 1
ATOM 922 N N . CYS A 1 121 ? -1.970 0.726 -13.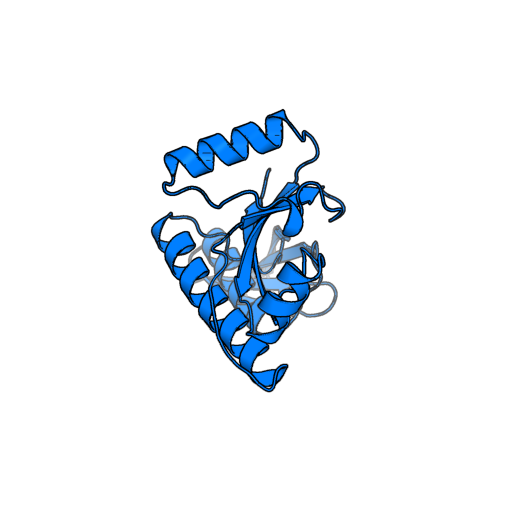922 1.00 83.19 121 CYS A N 1
ATOM 923 C CA . CYS A 1 121 ? -1.389 2.067 -13.882 1.00 83.19 121 CYS A CA 1
ATOM 924 C C . CYS A 1 121 ? -2.342 3.130 -13.307 1.00 83.19 121 CYS A C 1
ATOM 926 O O . CYS A 1 121 ? -2.337 4.291 -13.732 1.00 83.19 121 CYS A O 1
ATOM 928 N N . TYR A 1 122 ? -3.170 2.749 -12.332 1.00 89.62 122 TYR A N 1
ATOM 929 C CA . TYR A 1 122 ? -4.152 3.644 -11.734 1.00 89.62 122 TYR A CA 1
ATOM 930 C C . TYR A 1 122 ? -3.457 4.671 -10.830 1.00 89.62 122 TYR A C 1
ATOM 932 O O . TYR A 1 122 ? -3.132 4.388 -9.683 1.00 89.62 122 TYR A O 1
ATOM 940 N N . ALA A 1 123 ? -3.156 5.857 -11.358 1.00 92.12 123 ALA A N 1
ATOM 941 C CA . ALA A 1 123 ? -2.252 6.808 -10.711 1.00 92.12 123 ALA A CA 1
ATOM 942 C C . ALA A 1 123 ? -2.723 7.286 -9.323 1.00 92.12 123 ALA A C 1
ATOM 944 O O . ALA A 1 123 ? -3.899 7.589 -9.111 1.00 92.12 123 ALA A O 1
ATOM 945 N N . LEU A 1 124 ? -1.768 7.452 -8.401 1.00 92.50 124 LEU A N 1
ATOM 946 C CA . LEU A 1 124 ? -1.998 8.137 -7.130 1.00 92.50 124 LEU A CA 1
ATOM 947 C C . LEU A 1 124 ? -2.434 9.595 -7.394 1.00 92.50 124 LEU A C 1
ATOM 949 O O . LEU A 1 124 ? -1.721 10.321 -8.097 1.00 92.50 124 LEU A O 1
ATOM 953 N N . PRO A 1 125 ? -3.542 10.064 -6.793 1.00 92.44 125 PRO A N 1
ATOM 954 C CA . PRO A 1 125 ? -3.983 11.451 -6.915 1.00 92.44 125 PRO A CA 1
ATOM 955 C C . PRO A 1 125 ? -2.961 12.472 -6.391 1.00 92.44 125 PRO A C 1
ATOM 957 O O . PRO A 1 125 ? -2.023 12.136 -5.673 1.00 92.44 125 PRO A O 1
ATOM 960 N N . ILE A 1 126 ? -3.137 13.751 -6.737 1.00 88.75 126 ILE A N 1
ATOM 961 C CA . ILE A 1 126 ? -2.202 14.827 -6.348 1.00 88.75 126 ILE A CA 1
ATOM 962 C C . ILE A 1 126 ? -2.602 15.555 -5.056 1.00 88.75 126 ILE A C 1
ATOM 964 O O . ILE A 1 126 ? -1.792 16.290 -4.482 1.00 88.75 126 ILE A O 1
ATOM 968 N N . SER A 1 127 ? -3.836 15.351 -4.589 1.00 82.62 127 SER A N 1
ATOM 969 C CA . SER A 1 127 ? -4.406 16.020 -3.421 1.00 82.62 127 SER A CA 1
ATOM 970 C C . SER A 1 127 ? -5.275 15.080 -2.580 1.00 82.62 127 SER A C 1
ATOM 972 O O . SER A 1 127 ? -5.787 14.074 -3.069 1.00 82.62 127 SER A O 1
ATOM 974 N N . LEU A 1 128 ? -5.498 15.449 -1.313 1.00 79.12 128 LEU A N 1
ATOM 975 C CA . LEU A 1 128 ? -6.389 14.710 -0.412 1.00 79.12 128 LEU A CA 1
ATOM 976 C C . LEU A 1 128 ? -7.842 14.689 -0.904 1.00 79.12 128 LEU A C 1
ATOM 978 O O . LEU A 1 128 ? -8.537 13.691 -0.729 1.00 79.12 128 LEU A O 1
ATOM 982 N N . THR A 1 129 ? -8.309 15.790 -1.495 1.00 81.25 129 THR A N 1
ATOM 983 C CA . THR A 1 129 ? -9.669 15.890 -2.039 1.00 81.25 129 THR A CA 1
ATOM 984 C C . THR A 1 129 ? -9.851 14.906 -3.188 1.00 81.25 129 THR A C 1
ATOM 986 O O . THR A 1 129 ? -10.804 14.130 -3.183 1.00 81.25 129 THR A O 1
ATOM 989 N N . ASP A 1 130 ? -8.898 14.871 -4.120 1.00 83.94 130 ASP A N 1
ATOM 990 C CA . ASP A 1 130 ? -8.937 13.936 -5.246 1.00 83.94 130 ASP A CA 1
ATOM 991 C C . ASP A 1 130 ? -8.789 12.493 -4.773 1.00 83.94 130 ASP A C 1
ATOM 993 O O . ASP A 1 130 ? -9.458 11.608 -5.297 1.00 83.94 130 ASP A O 1
ATOM 997 N N . PHE A 1 131 ? -7.975 12.255 -3.742 1.00 85.44 131 PHE A N 1
ATOM 998 C CA . PHE A 1 131 ? -7.860 10.944 -3.116 1.00 85.44 131 PHE A CA 1
ATOM 999 C C . PHE A 1 131 ? -9.191 10.460 -2.542 1.00 85.44 131 PHE A C 1
ATOM 1001 O O . PHE A 1 131 ? -9.626 9.365 -2.878 1.00 85.44 131 PHE A O 1
ATOM 1008 N N . ARG A 1 132 ? -9.903 11.291 -1.775 1.00 82.69 132 ARG A N 1
ATOM 1009 C CA . ARG A 1 132 ? -11.238 10.950 -1.247 1.00 82.69 132 ARG A CA 1
ATOM 1010 C C . ARG A 1 132 ? -12.265 10.700 -2.354 1.00 82.69 132 ARG A C 1
ATOM 1012 O O . ARG A 1 132 ? -13.052 9.764 -2.263 1.00 82.69 132 ARG A O 1
ATOM 1019 N N . ASN A 1 133 ? -12.247 11.505 -3.416 1.00 83.69 133 ASN A N 1
ATOM 1020 C CA . ASN A 1 133 ? -13.117 11.289 -4.577 1.00 83.69 133 ASN A CA 1
ATOM 1021 C C . ASN A 1 133 ? -12.781 9.975 -5.296 1.00 83.69 133 ASN A C 1
ATOM 1023 O O . ASN A 1 133 ? -13.670 9.260 -5.760 1.00 83.69 133 ASN A O 1
ATOM 1027 N N . THR A 1 134 ? -11.492 9.648 -5.361 1.00 91.19 134 THR A N 1
ATOM 1028 C CA . THR A 1 134 ? -10.979 8.419 -5.962 1.00 91.19 134 THR A CA 1
ATOM 1029 C C . THR A 1 134 ? -11.404 7.198 -5.156 1.00 91.19 134 THR A C 1
ATOM 1031 O O . THR A 1 134 ? -11.948 6.266 -5.740 1.00 91.19 134 THR A O 1
ATOM 1034 N N . THR A 1 135 ? -11.264 7.205 -3.825 1.00 89.00 135 THR A N 1
ATOM 1035 C CA . THR A 1 135 ? -11.726 6.085 -2.988 1.00 89.00 135 THR A CA 1
ATOM 1036 C C . THR A 1 135 ? -13.245 5.906 -3.078 1.00 89.00 135 THR A C 1
ATOM 1038 O O . THR A 1 135 ? -13.726 4.781 -3.212 1.00 89.00 135 THR A O 1
ATOM 1041 N N . ALA A 1 136 ? -14.030 6.984 -3.114 1.00 88.12 136 ALA A N 1
ATOM 1042 C CA . ALA A 1 136 ? -15.473 6.878 -3.350 1.00 88.12 136 ALA A CA 1
ATOM 1043 C C . ALA A 1 136 ? -15.792 6.259 -4.727 1.00 88.12 136 ALA A C 1
ATOM 1045 O O . ALA A 1 136 ? -16.644 5.377 -4.834 1.00 88.12 136 ALA A O 1
ATOM 1046 N N . SER A 1 137 ? -15.070 6.673 -5.772 1.00 93.31 137 SER A N 1
ATOM 1047 C CA . SER A 1 137 ? -15.248 6.159 -7.138 1.00 93.31 137 SER A CA 1
ATOM 1048 C C . SER A 1 137 ? -14.844 4.688 -7.270 1.00 93.31 137 SER A C 1
ATOM 1050 O O . SER A 1 137 ? -15.537 3.922 -7.938 1.00 93.31 137 SER A O 1
ATOM 1052 N N . ILE A 1 138 ? -13.759 4.276 -6.605 1.00 93.50 138 ILE A N 1
ATOM 1053 C CA . ILE A 1 138 ? -13.319 2.877 -6.535 1.00 93.50 138 ILE A CA 1
ATOM 1054 C C . ILE A 1 138 ? -14.410 2.025 -5.893 1.00 93.50 138 ILE A C 1
ATOM 1056 O O . ILE A 1 138 ? -14.793 1.024 -6.482 1.00 93.50 138 ILE A O 1
ATOM 1060 N N . LYS A 1 139 ? -14.978 2.447 -4.757 1.00 92.88 139 LYS A N 1
ATOM 1061 C CA . LYS A 1 139 ? -16.041 1.692 -4.074 1.00 92.88 139 LYS A CA 1
ATOM 1062 C C . LYS A 1 139 ? -17.333 1.622 -4.887 1.00 92.88 139 LYS A C 1
ATOM 1064 O O . LYS A 1 139 ? -18.013 0.604 -4.873 1.00 92.88 139 LYS A O 1
ATOM 1069 N N . ALA A 1 140 ? -17.662 2.685 -5.623 1.00 92.62 140 ALA A N 1
ATOM 1070 C CA . ALA A 1 140 ? -18.816 2.694 -6.519 1.00 92.62 140 ALA A CA 1
ATOM 1071 C C . ALA A 1 140 ? -18.646 1.726 -7.703 1.00 92.62 140 ALA A C 1
ATOM 1073 O O . ALA A 1 140 ? -19.614 1.099 -8.127 1.00 92.62 140 ALA A O 1
ATOM 1074 N N . ARG A 1 141 ? -17.423 1.599 -8.237 1.00 96.00 141 ARG A N 1
ATOM 1075 C CA . ARG A 1 141 ? -17.101 0.682 -9.342 1.00 96.00 141 ARG A CA 1
ATOM 1076 C C . ARG A 1 141 ? -16.890 -0.760 -8.876 1.00 96.00 141 ARG A C 1
ATOM 1078 O O . ARG A 1 141 ? -17.262 -1.684 -9.592 1.00 96.00 141 ARG A O 1
ATOM 1085 N N . TYR A 1 142 ? -16.297 -0.932 -7.702 1.00 94.94 142 TYR A N 1
ATOM 1086 C CA . TYR A 1 142 ? -15.947 -2.205 -7.089 1.00 94.94 142 TYR A CA 1
ATOM 1087 C C . TYR A 1 142 ? -16.540 -2.260 -5.672 1.00 94.94 142 TYR A C 1
ATOM 1089 O O . TYR A 1 142 ? -15.860 -1.911 -4.702 1.00 94.94 142 TYR A O 1
ATOM 1097 N N . PRO A 1 143 ? -17.812 -2.678 -5.528 1.00 93.94 143 PRO A N 1
ATOM 1098 C CA . PRO A 1 143 ? -18.488 -2.718 -4.230 1.00 93.94 143 PRO A CA 1
ATOM 1099 C C . PRO A 1 143 ? -17.769 -3.579 -3.186 1.00 93.94 143 PRO A C 1
ATOM 1101 O O . PRO A 1 143 ? -17.798 -3.247 -2.001 1.00 93.94 143 PRO A O 1
ATOM 1104 N N . ASP A 1 144 ? -17.059 -4.617 -3.627 1.00 91.75 144 ASP A N 1
ATOM 1105 C CA . ASP A 1 144 ? -16.319 -5.544 -2.764 1.00 91.75 144 ASP A CA 1
ATOM 1106 C C . ASP A 1 144 ? -14.917 -5.039 -2.379 1.00 91.75 144 ASP A C 1
ATOM 1108 O O . ASP A 1 144 ? -14.221 -5.695 -1.607 1.00 91.75 144 ASP A O 1
ATOM 1112 N N . ALA A 1 145 ? -14.497 -3.860 -2.862 1.00 91.06 145 ALA A N 1
ATOM 1113 C CA . ALA A 1 145 ? -13.207 -3.272 -2.505 1.00 91.06 145 ALA A CA 1
ATOM 1114 C C . ALA A 1 145 ? -13.079 -3.086 -0.989 1.00 91.06 145 ALA A C 1
ATOM 1116 O O . ALA A 1 145 ? -13.955 -2.492 -0.349 1.00 91.06 145 ALA A O 1
ATOM 1117 N N . HIS A 1 146 ? -11.972 -3.564 -0.429 1.00 88.88 146 HIS A N 1
ATOM 1118 C CA . HIS A 1 146 ? -11.716 -3.553 1.006 1.00 88.88 146 HIS A CA 1
ATOM 1119 C C . HIS A 1 146 ? -10.455 -2.771 1.363 1.00 88.88 146 HIS A C 1
ATOM 1121 O O . HIS A 1 146 ? -10.495 -1.953 2.280 1.00 88.88 146 HIS A O 1
ATOM 1127 N N . GLN A 1 147 ? -9.372 -2.930 0.605 1.00 91.75 147 GLN A N 1
ATOM 1128 C CA . GLN A 1 147 ? -8.094 -2.273 0.883 1.00 91.75 147 GLN A CA 1
ATOM 1129 C C . GLN A 1 147 ? -7.550 -1.565 -0.357 1.00 91.75 147 GLN A C 1
ATOM 1131 O O . GLN A 1 147 ? -7.749 -2.017 -1.484 1.00 91.75 147 GLN A O 1
ATOM 1136 N N . ILE A 1 148 ? -6.868 -0.437 -0.141 1.00 93.12 148 ILE A N 1
ATOM 1137 C CA . ILE A 1 148 ? -6.145 0.310 -1.172 1.00 93.12 148 ILE A CA 1
ATOM 1138 C C . ILE A 1 148 ? -4.701 0.486 -0.727 1.00 93.12 148 ILE A C 1
ATOM 1140 O O . ILE A 1 148 ? -4.419 1.111 0.300 1.00 93.12 148 ILE A O 1
ATOM 1144 N N . PHE A 1 149 ? -3.795 0.010 -1.561 1.00 94.12 149 PHE A N 1
ATOM 1145 C CA . PHE A 1 149 ? -2.362 0.135 -1.401 1.00 94.12 149 PHE A CA 1
ATOM 1146 C C . PHE A 1 149 ? -1.828 1.195 -2.360 1.00 94.12 149 PHE A C 1
ATOM 1148 O O . PHE A 1 149 ? -2.349 1.391 -3.460 1.00 94.12 149 PHE A O 1
ATOM 1155 N N . ILE A 1 150 ? -0.778 1.888 -1.939 1.00 93.69 150 ILE A N 1
ATOM 1156 C CA . ILE A 1 150 ? 0.110 2.603 -2.848 1.00 93.69 150 ILE A CA 1
ATOM 1157 C C . ILE A 1 150 ? 1.205 1.631 -3.271 1.00 93.69 150 ILE A C 1
ATOM 1159 O O . ILE A 1 150 ? 1.800 0.977 -2.423 1.00 93.69 150 ILE A O 1
ATOM 1163 N N . CYS A 1 151 ? 1.481 1.561 -4.565 1.00 92.38 151 CYS A N 1
ATOM 1164 C CA . CYS A 1 151 ? 2.543 0.742 -5.127 1.00 92.38 151 CYS A CA 1
ATOM 1165 C C . CYS A 1 151 ? 3.476 1.634 -5.957 1.00 92.38 151 CYS A C 1
ATOM 1167 O O . CYS A 1 151 ? 3.022 2.507 -6.711 1.00 92.38 151 CYS A O 1
ATOM 1169 N N . LEU A 1 152 ? 4.785 1.470 -5.775 1.00 90.94 152 LEU A N 1
ATOM 1170 C CA . LEU A 1 152 ? 5.827 2.232 -6.459 1.00 90.94 152 LEU A CA 1
ATOM 1171 C C . LEU A 1 152 ? 6.811 1.299 -7.144 1.00 90.94 152 LEU A C 1
ATOM 1173 O O . LEU A 1 152 ? 7.471 0.487 -6.503 1.00 90.94 152 LEU A O 1
ATOM 1177 N N . GLY A 1 153 ? 6.947 1.510 -8.449 1.00 86.62 153 GLY A N 1
ATOM 1178 C CA . GLY A 1 153 ? 7.894 0.802 -9.292 1.00 86.62 153 GLY A CA 1
ATOM 1179 C C . GLY A 1 153 ? 9.083 1.662 -9.694 1.00 86.62 153 GLY A C 1
ATOM 1180 O O . GLY A 1 153 ? 8.982 2.888 -9.879 1.00 86.62 153 GLY A O 1
ATOM 1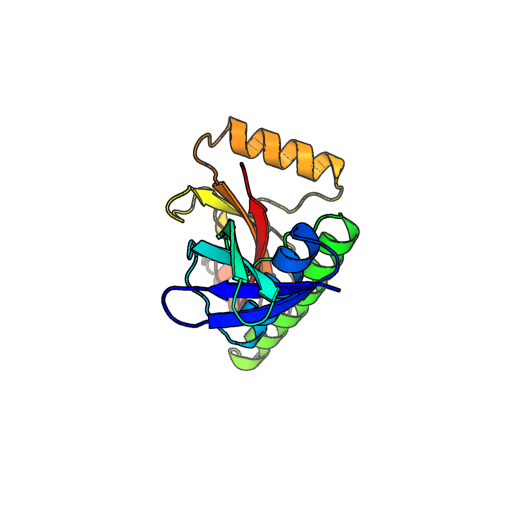181 N N . CYS A 1 154 ? 10.215 1.000 -9.902 1.00 84.88 154 CYS A N 1
ATOM 1182 C CA . CYS A 1 154 ? 11.352 1.572 -10.603 1.00 84.88 154 CYS A CA 1
ATOM 1183 C C . CYS A 1 154 ? 11.870 0.647 -11.709 1.00 84.88 154 CYS A C 1
ATOM 1185 O O . CYS A 1 154 ? 11.831 -0.578 -11.595 1.00 84.88 154 CYS A O 1
ATOM 1187 N N . ASP A 1 155 ? 12.367 1.269 -12.776 1.00 81.69 155 ASP A N 1
ATOM 1188 C CA . ASP A 1 155 ? 12.885 0.582 -13.957 1.00 81.69 155 ASP A CA 1
ATOM 1189 C C . ASP A 1 155 ? 14.404 0.670 -14.025 1.00 81.69 155 ASP A C 1
ATOM 1191 O O . ASP A 1 155 ? 14.950 1.776 -13.933 1.00 81.69 155 ASP A O 1
ATOM 1195 N N . SER A 1 156 ? 15.044 -0.475 -14.278 1.00 76.75 156 SER A N 1
ATOM 1196 C CA . SER A 1 156 ? 16.410 -0.601 -14.797 1.00 76.75 156 SER A CA 1
ATOM 1197 C C . SER A 1 156 ? 16.496 -0.355 -16.296 1.00 76.75 156 SER A C 1
ATOM 1199 O O . SER A 1 156 ? 15.496 -0.348 -17.014 1.00 76.75 156 SER A O 1
ATOM 1201 N N . ALA A 1 157 ? 17.726 -0.225 -16.803 1.00 75.94 157 ALA A N 1
ATOM 1202 C CA . ALA A 1 157 ? 17.969 -0.178 -18.242 1.00 75.94 157 ALA A CA 1
ATOM 1203 C C . ALA A 1 157 ? 17.429 -1.434 -18.944 1.00 75.94 157 ALA A C 1
ATOM 1205 O O . ALA A 1 157 ? 16.898 -1.345 -20.046 1.00 75.94 157 ALA A O 1
ATOM 1206 N N . ALA A 1 158 ? 17.536 -2.594 -18.292 1.00 73.81 158 ALA A N 1
ATOM 1207 C CA . ALA A 1 158 ? 17.072 -3.860 -18.836 1.00 73.81 158 ALA A CA 1
ATOM 1208 C C . ALA A 1 158 ? 15.541 -3.991 -18.795 1.00 73.81 158 ALA A C 1
ATOM 1210 O O . ALA A 1 158 ? 14.958 -4.460 -19.766 1.00 73.81 158 ALA A O 1
ATOM 1211 N N . SER A 1 159 ? 14.888 -3.492 -17.741 1.00 74.38 159 SER A N 1
ATOM 1212 C CA . SER A 1 159 ? 13.425 -3.359 -17.695 1.00 74.38 159 SER A CA 1
ATOM 1213 C C . SER A 1 159 ? 12.906 -2.456 -18.820 1.00 74.38 159 SER A C 1
ATOM 1215 O O . SER A 1 159 ? 11.966 -2.821 -19.521 1.00 74.38 159 SER A O 1
ATOM 1217 N N . VAL A 1 160 ? 13.571 -1.325 -19.081 1.00 78.06 160 VAL A N 1
ATOM 1218 C CA . VAL A 1 160 ? 13.218 -0.444 -20.208 1.00 78.06 160 VAL A CA 1
ATOM 1219 C C . VAL A 1 160 ? 13.381 -1.157 -21.555 1.00 78.06 160 VAL A C 1
ATOM 1221 O O . VAL A 1 160 ? 12.548 -0.979 -22.441 1.00 78.06 160 VAL A O 1
ATOM 1224 N N . THR A 1 161 ? 14.424 -1.971 -21.731 1.00 79.00 161 THR A N 1
ATOM 1225 C CA . THR A 1 161 ? 14.586 -2.786 -22.946 1.00 79.00 161 THR A CA 1
ATOM 1226 C C . THR A 1 161 ? 13.464 -3.813 -23.083 1.00 79.00 161 THR A C 1
ATOM 1228 O O . THR A 1 161 ? 12.837 -3.864 -24.134 1.00 79.00 161 THR A O 1
ATOM 1231 N N . ALA A 1 162 ? 13.137 -4.545 -22.014 1.00 78.94 162 ALA A N 1
ATOM 1232 C CA . ALA A 1 162 ? 12.038 -5.511 -22.009 1.00 78.94 162 ALA A CA 1
ATOM 1233 C C . ALA A 1 162 ? 10.690 -4.854 -22.371 1.00 78.94 162 ALA A C 1
ATOM 1235 O O . ALA A 1 162 ? 9.942 -5.392 -23.186 1.00 78.94 162 ALA A O 1
ATOM 1236 N N . MET A 1 163 ? 10.433 -3.631 -21.890 1.00 79.06 163 MET A N 1
ATOM 1237 C CA . MET A 1 163 ? 9.283 -2.829 -22.332 1.00 79.06 163 MET A CA 1
ATOM 1238 C C . MET A 1 163 ? 9.278 -2.519 -23.819 1.00 79.06 163 MET A C 1
ATOM 1240 O O . MET A 1 163 ? 8.228 -2.603 -24.456 1.00 79.06 163 MET A O 1
ATOM 1244 N N . ASN A 1 164 ? 10.427 -2.138 -24.375 1.00 81.06 164 ASN A N 1
ATOM 1245 C CA . ASN A 1 164 ? 10.536 -1.868 -25.807 1.00 81.06 164 ASN A CA 1
ATOM 1246 C C . ASN A 1 164 ? 10.315 -3.139 -26.643 1.00 81.06 164 ASN A C 1
ATOM 1248 O O . ASN A 1 164 ? 9.817 -3.040 -27.763 1.00 81.06 164 ASN A O 1
ATOM 1252 N N . ASP A 1 165 ? 10.615 -4.309 -26.077 1.00 84.88 165 ASP A N 1
ATOM 1253 C CA . ASP A 1 165 ? 10.398 -5.623 -26.689 1.00 84.88 165 ASP A CA 1
ATOM 1254 C C . ASP A 1 165 ? 8.964 -6.162 -26.487 1.00 84.88 165 ASP A C 1
ATOM 1256 O O . ASP A 1 165 ? 8.624 -7.235 -26.989 1.00 84.88 165 ASP A O 1
ATOM 1260 N N . GLY A 1 166 ? 8.094 -5.405 -25.808 1.00 77.38 166 GLY A N 1
ATOM 1261 C CA . GLY A 1 166 ? 6.675 -5.726 -25.626 1.00 77.38 166 GLY A CA 1
ATOM 1262 C C . GLY A 1 166 ? 6.323 -6.388 -24.292 1.00 77.38 166 GLY A C 1
ATOM 1263 O O . GLY A 1 166 ? 5.168 -6.769 -24.098 1.00 77.38 166 GLY A O 1
ATOM 1264 N N . ASP A 1 167 ? 7.270 -6.504 -23.361 1.00 79.19 167 ASP A N 1
ATOM 1265 C CA . ASP A 1 167 ? 6.975 -6.863 -21.974 1.00 79.19 167 ASP A CA 1
ATOM 1266 C C . ASP A 1 167 ? 6.609 -5.602 -21.185 1.00 79.19 167 ASP A C 1
ATOM 1268 O O . ASP A 1 167 ? 7.460 -4.808 -20.800 1.00 79.19 167 ASP A O 1
ATOM 1272 N N . TYR A 1 168 ? 5.319 -5.371 -20.958 1.00 66.31 168 TYR A N 1
ATOM 1273 C CA . TYR A 1 168 ? 4.839 -4.112 -20.381 1.00 66.31 168 TYR A CA 1
ATOM 1274 C C . TYR A 1 168 ? 4.908 -4.045 -18.844 1.00 66.31 168 TYR A C 1
ATOM 1276 O O . TYR A 1 168 ? 4.724 -2.960 -18.279 1.00 66.31 168 TYR A O 1
ATOM 1284 N N . GLN A 1 169 ? 5.214 -5.157 -18.164 1.00 70.75 169 GLN A N 1
ATOM 1285 C CA . GLN A 1 169 ? 5.255 -5.257 -16.696 1.00 70.75 169 GLN A CA 1
ATOM 1286 C C . GLN A 1 169 ? 6.634 -5.567 -16.052 1.00 70.75 169 GLN A C 1
ATOM 1288 O O . GLN A 1 169 ? 6.654 -6.058 -14.926 1.00 70.75 169 GLN A O 1
ATOM 1293 N N . PRO A 1 170 ? 7.806 -5.267 -16.651 1.00 70.81 170 PRO A N 1
ATOM 1294 C CA . PRO A 1 170 ? 9.080 -5.554 -16.009 1.00 70.81 170 PRO A CA 1
ATOM 1295 C C . PRO A 1 170 ? 9.386 -4.432 -15.021 1.00 70.81 170 PRO A C 1
ATOM 1297 O O . PRO A 1 170 ? 9.882 -3.375 -15.406 1.00 70.81 170 PRO A O 1
ATOM 1300 N N . TRP A 1 171 ? 9.069 -4.618 -13.744 1.00 77.50 171 TRP A N 1
ATOM 1301 C CA . TRP A 1 171 ? 9.549 -3.727 -12.688 1.00 77.50 171 TRP A CA 1
ATOM 1302 C C . TRP A 1 171 ? 10.855 -4.301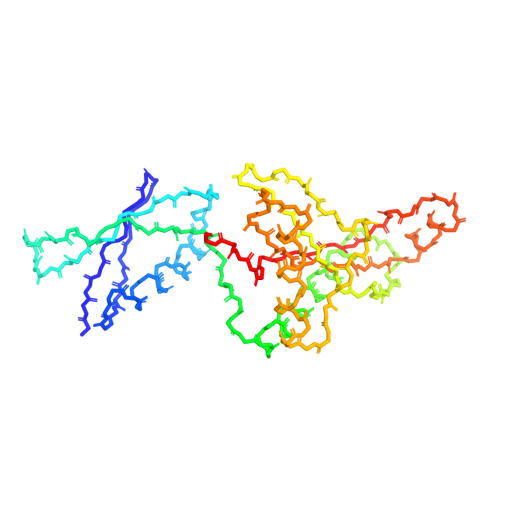 -12.155 1.00 77.50 171 TRP A C 1
ATOM 1304 O O . TRP A 1 171 ? 11.002 -5.504 -11.968 1.00 77.50 171 TRP A O 1
ATOM 1314 N N . THR A 1 172 ? 11.850 -3.444 -11.970 1.00 80.38 172 THR A N 1
ATOM 1315 C CA . THR A 1 172 ? 13.156 -3.856 -11.431 1.00 80.38 172 THR A CA 1
ATOM 1316 C C . THR A 1 172 ? 13.147 -3.848 -9.906 1.00 80.38 172 THR A C 1
ATOM 1318 O O . THR A 1 172 ? 13.832 -4.646 -9.281 1.00 80.38 172 THR A O 1
ATOM 1321 N N . GLY A 1 173 ? 12.345 -2.969 -9.312 1.00 84.06 173 GLY A N 1
ATOM 1322 C CA . GLY A 1 173 ? 12.031 -2.984 -7.892 1.00 84.06 173 GLY A CA 1
ATOM 1323 C C . GLY A 1 173 ? 10.625 -2.447 -7.677 1.00 84.06 173 GLY A C 1
ATOM 1324 O O . GLY A 1 173 ? 10.219 -1.499 -8.358 1.00 84.06 173 GLY A O 1
ATOM 1325 N N . GLU A 1 174 ? 9.914 -3.058 -6.739 1.00 87.94 174 GLU A N 1
ATOM 1326 C CA . GLU A 1 174 ? 8.524 -2.773 -6.399 1.00 87.94 174 GLU A CA 1
ATOM 1327 C C . GLU A 1 174 ? 8.390 -2.718 -4.880 1.00 87.94 174 GLU A C 1
ATOM 1329 O O . GLU A 1 174 ? 8.850 -3.626 -4.195 1.00 87.94 174 GLU A O 1
ATOM 1334 N N . ALA A 1 175 ? 7.768 -1.661 -4.363 1.00 88.56 175 ALA A N 1
ATOM 1335 C CA . ALA A 1 175 ? 7.424 -1.559 -2.951 1.00 88.56 175 ALA A CA 1
ATOM 1336 C C . ALA A 1 175 ? 5.986 -1.057 -2.802 1.00 88.56 175 ALA A C 1
ATOM 1338 O O . ALA A 1 175 ? 5.552 -0.156 -3.533 1.00 88.56 175 ALA A O 1
ATOM 1339 N N . GLU A 1 176 ? 5.259 -1.617 -1.837 1.00 90.69 176 GLU A N 1
ATOM 1340 C CA . GLU A 1 176 ? 3.858 -1.297 -1.587 1.00 90.69 176 GLU A CA 1
ATOM 1341 C C . GLU A 1 176 ? 3.543 -1.095 -0.104 1.00 90.69 176 GLU A C 1
ATOM 1343 O O . GLU A 1 176 ? 4.203 -1.640 0.777 1.00 90.69 176 GLU A O 1
ATOM 1348 N N . ALA A 1 177 ? 2.508 -0.302 0.177 1.00 87.00 177 ALA A N 1
ATOM 1349 C CA . ALA A 1 177 ? 1.978 -0.131 1.526 1.00 87.00 177 ALA A CA 1
ATOM 1350 C C . ALA A 1 177 ? 0.482 0.192 1.510 1.00 87.00 177 ALA A C 1
ATOM 1352 O O . ALA A 1 177 ? -0.010 0.874 0.609 1.00 87.00 177 ALA A O 1
ATOM 1353 N N . LEU A 1 178 ? -0.247 -0.253 2.536 1.00 87.38 178 LEU A N 1
ATOM 1354 C CA . LEU A 1 178 ? -1.663 0.069 2.703 1.00 87.38 178 LEU A CA 1
ATOM 1355 C C . LEU A 1 178 ? -1.836 1.558 3.028 1.00 87.38 178 LEU A C 1
ATOM 1357 O O . LEU A 1 178 ? -1.222 2.079 3.959 1.00 87.38 178 LEU A O 1
ATOM 1361 N N . ILE A 1 179 ? -2.708 2.244 2.288 1.00 88.38 179 ILE A N 1
ATOM 1362 C CA . ILE A 1 179 ? -3.006 3.669 2.503 1.00 88.38 179 ILE A CA 1
ATOM 1363 C C . ILE A 1 179 ? -4.472 3.958 2.802 1.00 88.38 179 ILE A C 1
ATOM 1365 O O . ILE A 1 179 ? -4.808 5.092 3.148 1.00 88.38 179 ILE A O 1
ATOM 1369 N N . TYR A 1 180 ? -5.353 2.969 2.652 1.00 85.81 180 TYR A N 1
ATOM 1370 C CA . TYR A 1 180 ? -6.765 3.105 2.982 1.00 85.81 180 TYR A CA 1
ATOM 1371 C C . TYR A 1 180 ? -7.436 1.740 3.141 1.00 85.81 180 TYR A C 1
ATOM 1373 O O . TYR A 1 180 ? -7.173 0.828 2.361 1.00 85.81 180 TYR A O 1
ATOM 1381 N N . GLN A 1 181 ? -8.355 1.633 4.097 1.00 87.12 181 GLN A N 1
ATOM 1382 C CA . GLN A 1 181 ? -9.213 0.469 4.295 1.00 87.12 181 GLN A CA 1
ATOM 1383 C C . GLN A 1 181 ? -10.665 0.939 4.403 1.00 87.12 181 GLN A C 1
ATOM 1385 O O . GLN A 1 181 ? -10.956 1.927 5.082 1.00 87.12 181 GLN A O 1
ATOM 1390 N N . TYR A 1 182 ? -11.566 0.268 3.690 1.00 76.06 182 TYR A N 1
ATOM 1391 C CA . TYR A 1 182 ? -13.000 0.517 3.787 1.00 76.06 182 TYR A CA 1
ATOM 1392 C C . TYR A 1 182 ? -13.560 -0.181 5.028 1.00 76.06 182 TYR A C 1
ATOM 1394 O O . TYR A 1 182 ? -13.263 -1.353 5.263 1.00 76.06 182 TYR A O 1
ATOM 1402 N N . ASN A 1 183 ? -14.390 0.547 5.777 1.00 67.19 183 ASN A N 1
ATOM 1403 C CA . ASN A 1 183 ? -15.185 0.011 6.883 1.00 67.19 183 ASN A CA 1
ATOM 1404 C C . ASN A 1 183 ? -16.482 -0.631 6.386 1.00 67.19 183 ASN A C 1
ATOM 1406 O O . ASN A 1 183 ? -17.009 -0.161 5.347 1.00 67.19 183 ASN A O 1
#

Secondary structure (DSSP, 8-state):
-EEEEEE-S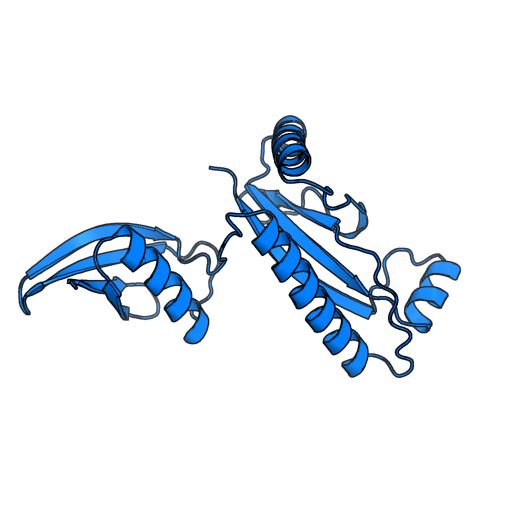S-EEEEEESSHHHHHHHHHHHHHHTT---TT-EEEEEEE-SSS-EEEEEEEE--------SHHHHHHHHHHHHHHHHHHHHHH-SS---EEEEEEEEEEETTS-EEE-GGGT-BPPSSHHHHHHHHHHHHHH-TTEEEEEEEEEEE-HHHHHHHHTT-----SEEEEEEEEE--

Radius of gyration: 19.77 Å; chains: 1; bounding box: 42×33×67 Å

pLDDT: mean 79.46, std 11.56, range [47.94, 96.19]

Organism: Aeromonas caviae (NCBI:txid648)

Foldseek 3Di:
DWKKWKAFPVDIDIDDDPDDVVRLVRLLVVCLVVVVDDAQTKIWIWTDPDPVDIHTPGIDGSRSAPQDPDPVSVVVVQVVQLVQQLVLLVVQDPFPPWDKPAKAKWWAFPVRHTPRDVLNVHHDDPDPVVVVVVVVVCCVVPVRTFWIKIKIFIDGPVNVVVVVVPNSDDGSGMGMGTNDGDD